Protein AF-A0A7C3GIB0-F1 (afdb_monomer_lite)

Secondary structure (DSSP, 8-state):
-------------------SBSSTTS--BSS---STT--TTTBTTEEEEES-PEEEETTS---GGGTT---SSSSEEEE-----TTTS----EEEE-BSSPPPTT------------TTS---S-------SS---

Structure (mmCIF, N/CA/C/O backbone):
data_AF-A0A7C3GIB0-F1
#
_entry.id   AF-A0A7C3GIB0-F1
#
loop_
_atom_site.group_PDB
_atom_site.id
_atom_site.type_symbol
_atom_site.label_atom_id
_atom_site.label_alt_id
_atom_site.label_comp_id
_atom_site.label_asym_id
_atom_site.label_entity_id
_atom_site.label_seq_id
_atom_site.pdbx_PDB_ins_code
_atom_site.Cartn_x
_atom_site.Cartn_y
_atom_site.Cartn_z
_atom_site.occupancy
_atom_site.B_iso_or_equiv
_atom_site.auth_seq_id
_atom_site.auth_comp_id
_atom_site.auth_asym_id
_atom_site.auth_atom_id
_atom_site.pdbx_PDB_model_num
ATOM 1 N N . MET A 1 1 ? -46.291 -34.340 39.895 1.00 47.31 1 MET A N 1
ATOM 2 C CA . MET A 1 1 ? -45.948 -32.970 39.455 1.00 47.31 1 MET A CA 1
ATOM 3 C C . MET A 1 1 ? -44.992 -33.098 38.279 1.00 47.31 1 MET A C 1
ATOM 5 O O . MET A 1 1 ? -43.971 -33.751 38.436 1.00 47.31 1 MET A O 1
ATOM 9 N N . LYS A 1 2 ? -45.375 -32.635 37.082 1.00 43.91 2 LYS A N 1
ATOM 10 C CA . LYS A 1 2 ? -44.545 -32.741 35.868 1.00 43.91 2 LYS A CA 1
ATOM 11 C C . LYS A 1 2 ? -43.479 -31.643 35.906 1.00 43.91 2 LYS A C 1
ATOM 13 O O . LYS A 1 2 ? -43.832 -30.470 35.881 1.00 43.91 2 LYS A O 1
ATOM 18 N N . ASN A 1 3 ? -42.209 -32.029 35.976 1.00 51.25 3 ASN A N 1
ATOM 19 C CA . ASN A 1 3 ? -41.084 -31.100 35.903 1.00 51.25 3 ASN A CA 1
ATOM 20 C C . ASN A 1 3 ? -40.766 -30.853 34.424 1.00 51.25 3 ASN A C 1
ATOM 22 O O . ASN A 1 3 ? -40.345 -31.773 33.726 1.00 51.25 3 ASN A O 1
ATOM 26 N N . TYR A 1 4 ? -40.995 -29.636 33.937 1.00 66.19 4 TYR A N 1
ATOM 27 C CA . TYR A 1 4 ? -40.558 -29.228 32.604 1.00 66.19 4 TYR A CA 1
ATOM 28 C C . TYR A 1 4 ? -39.115 -28.727 32.705 1.00 66.19 4 TYR A C 1
ATOM 30 O O . TYR A 1 4 ? -38.847 -27.743 33.389 1.00 66.19 4 TYR A O 1
ATOM 38 N N . ILE A 1 5 ? -38.179 -29.424 32.059 1.00 69.88 5 ILE A N 1
ATOM 39 C CA . ILE A 1 5 ? -36.784 -28.987 31.940 1.00 69.88 5 ILE A CA 1
ATOM 40 C C . ILE A 1 5 ? -36.714 -28.040 30.737 1.00 69.88 5 ILE A C 1
ATOM 42 O O . ILE A 1 5 ? -36.939 -28.464 29.605 1.00 69.88 5 ILE A O 1
ATOM 46 N N . ALA A 1 6 ? -36.440 -26.757 30.977 1.00 71.00 6 ALA A N 1
ATOM 47 C CA . ALA A 1 6 ? -36.199 -25.780 29.919 1.00 71.00 6 ALA A CA 1
ATOM 48 C C . ALA A 1 6 ? -34.739 -25.885 29.449 1.00 71.00 6 ALA A C 1
ATOM 50 O O . ALA A 1 6 ? -33.814 -25.666 30.230 1.00 71.00 6 ALA A O 1
ATOM 51 N N . PHE A 1 7 ? -34.531 -26.235 28.180 1.00 67.50 7 PHE A N 1
ATOM 52 C CA . PHE A 1 7 ? -33.209 -26.304 27.559 1.00 67.50 7 PHE A CA 1
ATOM 53 C C . PHE A 1 7 ? -32.852 -24.925 26.982 1.00 67.50 7 PHE A C 1
ATOM 55 O O . PHE A 1 7 ? -33.436 -24.495 25.989 1.00 67.50 7 PHE A O 1
ATOM 62 N N . PHE A 1 8 ? -31.931 -24.203 27.626 1.00 65.81 8 PHE A N 1
ATOM 63 C CA . PHE A 1 8 ? -31.440 -22.905 27.150 1.00 65.81 8 PHE A CA 1
ATOM 64 C C . PHE A 1 8 ? -30.354 -23.137 26.084 1.00 65.81 8 PHE A C 1
ATOM 66 O O . PHE A 1 8 ? -29.228 -23.514 26.406 1.00 65.81 8 PHE A O 1
ATOM 73 N N . LEU A 1 9 ? -30.694 -22.940 24.807 1.00 66.69 9 LEU A N 1
ATOM 74 C CA . LEU A 1 9 ? -29.728 -22.937 23.704 1.00 66.69 9 LEU A CA 1
ATOM 75 C C . LEU A 1 9 ? -28.901 -21.647 23.767 1.00 66.69 9 LEU A C 1
ATOM 77 O O . LEU A 1 9 ? -29.373 -20.576 23.390 1.00 66.69 9 LEU A O 1
ATOM 81 N N . ILE A 1 10 ? -27.663 -21.746 24.249 1.00 67.56 10 ILE A N 1
ATOM 82 C CA . ILE A 1 10 ? -26.687 -20.657 24.177 1.00 67.56 10 ILE A CA 1
ATOM 83 C C . ILE A 1 10 ? -26.142 -20.647 22.744 1.00 67.56 10 ILE A C 1
ATOM 85 O O . ILE A 1 10 ? -25.298 -21.468 22.392 1.00 67.56 10 ILE A O 1
ATOM 89 N N . PHE A 1 11 ? -26.657 -19.754 21.897 1.00 69.06 11 PHE A N 1
ATOM 90 C CA . PHE A 1 11 ? -26.088 -19.520 20.569 1.00 69.06 11 PHE A CA 1
ATOM 91 C C . PHE A 1 11 ? -24.779 -18.734 20.743 1.00 69.06 11 PHE A C 1
ATOM 93 O O . PHE A 1 11 ? -24.817 -17.642 21.319 1.00 69.06 11 PHE A O 1
ATOM 100 N N . PRO A 1 12 ? -23.618 -19.245 20.297 1.00 65.25 12 PRO A N 1
ATOM 101 C CA . PRO A 1 12 ? -22.394 -18.466 20.350 1.00 65.25 12 PRO A CA 1
ATOM 102 C C . PRO A 1 12 ? -22.561 -17.235 19.454 1.00 65.25 12 PRO A C 1
ATOM 104 O O . PRO A 1 12 ? -22.827 -17.352 18.257 1.00 65.25 12 PRO A O 1
ATOM 107 N N . PHE A 1 13 ? -22.416 -16.044 20.038 1.00 67.44 13 PHE A N 1
ATOM 108 C CA . PHE A 1 13 ? -22.264 -14.818 19.265 1.00 67.44 13 PHE A CA 1
ATOM 109 C C . PHE A 1 13 ? -20.926 -14.900 18.531 1.00 67.44 13 PHE A C 1
ATOM 111 O O . PHE A 1 13 ? -19.863 -14.722 19.123 1.00 67.44 13 PHE A O 1
ATOM 118 N N . VAL A 1 14 ? -20.978 -15.197 17.235 1.00 65.50 14 VAL A N 1
ATOM 119 C CA . VAL A 1 14 ? -19.817 -15.074 16.355 1.00 65.50 14 VAL A CA 1
ATOM 120 C C . VAL A 1 14 ? -19.571 -13.579 16.163 1.00 65.50 14 VAL A C 1
ATOM 122 O O . VAL A 1 14 ? -20.272 -12.911 15.402 1.00 65.50 14 VAL A O 1
ATOM 125 N N . LEU A 1 15 ? -18.613 -13.028 16.910 1.00 60.97 15 LEU A N 1
ATOM 126 C CA . LEU A 1 15 ? -18.144 -11.662 16.703 1.00 60.97 15 LEU A CA 1
ATOM 127 C C . LEU A 1 15 ? -17.348 -11.626 15.396 1.00 60.97 15 LEU A C 1
ATOM 129 O O . LEU A 1 15 ? -16.174 -11.980 15.356 1.00 60.97 15 LEU A O 1
ATOM 133 N N . ASN A 1 16 ? -18.006 -11.215 14.314 1.00 57.78 16 ASN A N 1
ATOM 134 C CA . ASN A 1 16 ? -17.341 -10.925 13.051 1.00 57.78 16 ASN A CA 1
ATOM 135 C C . ASN A 1 16 ? -16.682 -9.546 13.163 1.00 57.78 16 ASN A C 1
ATOM 137 O O . ASN A 1 16 ? -17.324 -8.527 12.913 1.00 57.78 16 ASN A O 1
ATOM 141 N N . ALA A 1 17 ? -15.409 -9.499 13.547 1.00 65.88 17 ALA A N 1
ATOM 142 C CA . ALA A 1 17 ? -14.591 -8.342 13.213 1.00 65.88 17 ALA A CA 1
ATOM 143 C C . ALA A 1 17 ? -14.340 -8.392 11.700 1.00 65.88 17 ALA A C 1
ATOM 145 O O . ALA A 1 17 ? -13.617 -9.263 11.222 1.00 65.88 17 ALA A O 1
ATOM 146 N N . GLN A 1 18 ? -14.988 -7.508 10.940 1.00 79.56 18 GLN A N 1
ATOM 147 C CA . GLN A 1 18 ? -14.716 -7.375 9.511 1.00 79.56 18 GLN A CA 1
ATOM 148 C C . GLN A 1 18 ? -13.621 -6.338 9.301 1.00 79.56 18 GLN A C 1
ATOM 150 O O . GLN A 1 18 ? -13.677 -5.245 9.869 1.00 79.56 18 GLN A O 1
ATOM 155 N N . ASN A 1 19 ? -12.625 -6.696 8.492 1.00 92.06 19 ASN A N 1
ATOM 156 C CA . ASN A 1 19 ? -11.656 -5.728 8.013 1.00 92.06 19 ASN A CA 1
ATOM 157 C C . ASN A 1 19 ? -12.416 -4.660 7.221 1.00 92.06 19 ASN A C 1
ATOM 159 O O . ASN A 1 19 ? -13.166 -4.984 6.303 1.00 92.06 19 ASN A O 1
ATOM 163 N N . LEU A 1 20 ? -12.265 -3.399 7.620 1.00 95.12 20 LEU A N 1
ATOM 164 C CA . LEU A 1 20 ? -12.956 -2.304 6.952 1.00 95.12 20 LEU A CA 1
ATOM 165 C C . LEU A 1 20 ? -12.283 -1.911 5.635 1.00 95.12 20 LEU A C 1
ATOM 167 O O . LEU A 1 20 ? -12.901 -1.221 4.835 1.00 95.12 20 LEU A O 1
ATOM 171 N N . VAL A 1 21 ? -11.047 -2.347 5.397 1.00 95.25 21 VAL A N 1
ATOM 172 C CA . VAL A 1 21 ? -10.328 -2.134 4.140 1.00 95.25 21 VAL A CA 1
ATOM 173 C C . VAL A 1 21 ? -10.855 -3.120 3.092 1.00 95.25 21 VAL A C 1
ATOM 175 O O . VAL A 1 21 ? -10.838 -4.327 3.322 1.00 95.25 21 VAL A O 1
ATOM 178 N N . LYS A 1 22 ? -11.319 -2.612 1.941 1.00 93.94 22 LYS A N 1
ATOM 179 C CA . LYS A 1 22 ? -11.977 -3.401 0.876 1.00 93.94 22 LYS A CA 1
ATOM 180 C C . LYS A 1 22 ? -11.070 -4.464 0.230 1.00 93.94 22 LYS A C 1
ATOM 182 O O . LYS A 1 22 ? -11.549 -5.539 -0.110 1.00 93.94 22 LYS A O 1
ATOM 187 N N . ASN A 1 23 ? -9.776 -4.179 0.077 1.00 96.31 23 ASN A N 1
ATOM 188 C CA . ASN A 1 23 ? -8.789 -5.066 -0.553 1.00 96.31 23 ASN A CA 1
ATOM 189 C C . ASN A 1 23 ? -7.457 -5.018 0.223 1.00 96.31 23 ASN A C 1
ATOM 191 O O . ASN A 1 23 ? -6.489 -4.417 -0.238 1.00 96.31 23 ASN A O 1
ATOM 195 N N . PRO A 1 24 ? -7.398 -5.573 1.446 1.00 95.19 24 PRO A N 1
ATOM 196 C CA . PRO A 1 24 ? -6.293 -5.321 2.375 1.00 95.19 24 PRO A CA 1
ATOM 197 C C . PRO A 1 24 ? -4.959 -5.955 1.961 1.00 95.19 24 PRO A C 1
ATOM 199 O O . PRO A 1 24 ? -3.936 -5.630 2.558 1.00 95.19 24 PRO A O 1
ATOM 202 N N . SER A 1 25 ? -4.971 -6.875 0.995 1.00 95.62 25 SER A N 1
ATOM 203 C CA . SER A 1 25 ? -3.797 -7.625 0.543 1.00 95.62 25 SER A CA 1
ATOM 204 C C . SER A 1 25 ? -3.323 -7.256 -0.861 1.00 95.62 25 SER A C 1
ATOM 206 O O . SER A 1 25 ? -2.299 -7.770 -1.274 1.00 95.62 25 SER A O 1
ATOM 208 N N . PHE A 1 26 ? -4.046 -6.393 -1.587 1.00 97.44 26 PHE A N 1
ATOM 209 C CA . PHE A 1 26 ? -3.770 -6.054 -2.995 1.00 97.44 26 PHE A CA 1
ATOM 210 C C . PHE A 1 26 ? -3.888 -7.233 -3.982 1.00 97.44 26 PHE A C 1
ATOM 212 O O . PHE A 1 26 ? -3.411 -7.150 -5.113 1.00 97.44 26 PHE A O 1
ATOM 219 N N . GLU A 1 27 ? -4.555 -8.316 -3.577 1.00 97.75 27 GLU A N 1
ATOM 220 C CA . GLU A 1 27 ? -4.727 -9.527 -4.398 1.00 97.75 27 GLU A CA 1
ATOM 221 C C . GLU A 1 27 ? -5.978 -9.478 -5.272 1.00 97.75 27 GLU A C 1
ATOM 223 O O . GLU A 1 27 ? -6.092 -10.224 -6.238 1.00 97.75 27 GLU A O 1
ATOM 228 N N . ASN A 1 28 ? -6.944 -8.617 -4.941 1.00 97.25 28 ASN A N 1
ATOM 229 C CA . ASN A 1 28 ? -8.071 -8.395 -5.832 1.00 97.25 28 ASN A 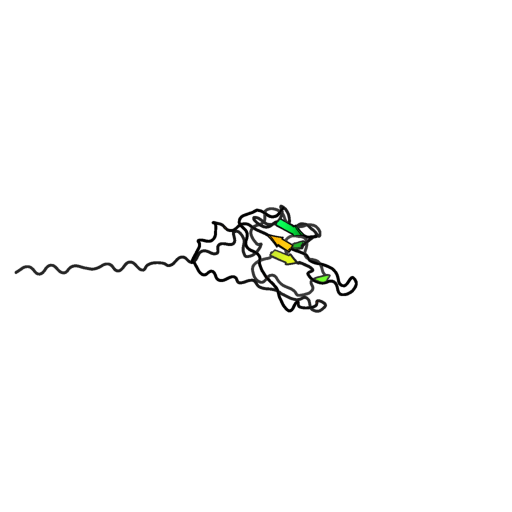CA 1
ATOM 230 C C . ASN A 1 28 ? -7.662 -7.381 -6.910 1.00 97.25 28 ASN A C 1
ATOM 232 O O . ASN A 1 28 ? -7.547 -6.184 -6.634 1.00 97.25 28 ASN A O 1
ATOM 236 N N . HIS A 1 29 ? -7.396 -7.881 -8.112 1.00 96.38 29 HIS A N 1
ATOM 237 C CA . HIS A 1 29 ? -6.996 -7.104 -9.278 1.00 96.38 29 HIS A CA 1
ATOM 238 C C . HIS A 1 29 ? -7.635 -7.701 -10.539 1.00 96.38 29 HIS A C 1
ATOM 240 O O . HIS A 1 29 ? -7.914 -8.900 -10.605 1.00 96.38 29 HIS A O 1
ATOM 246 N N . SER A 1 30 ? -7.869 -6.870 -11.554 1.00 90.81 30 SER A N 1
ATOM 247 C CA . SER A 1 30 ? -8.447 -7.312 -12.836 1.00 90.81 30 SER A CA 1
ATOM 248 C C . SER A 1 30 ? -7.429 -7.348 -13.978 1.00 90.81 30 SER A C 1
ATOM 250 O O . SER A 1 30 ? -7.641 -8.039 -14.975 1.00 90.81 30 SER A O 1
ATOM 252 N N . ILE A 1 31 ? -6.312 -6.631 -13.829 1.00 95.25 31 ILE A N 1
ATOM 253 C CA . ILE A 1 31 ? -5.264 -6.480 -14.841 1.00 95.25 31 ILE A CA 1
ATOM 254 C C . ILE A 1 31 ? -3.906 -6.680 -14.159 1.00 95.25 31 ILE A C 1
ATOM 256 O O . ILE A 1 31 ? -3.694 -6.212 -13.042 1.00 95.25 31 ILE A O 1
ATOM 260 N N . CYS A 1 32 ? -2.993 -7.402 -14.809 1.00 97.44 32 CYS A N 1
ATOM 261 C CA . CYS A 1 32 ? -1.605 -7.502 -14.360 1.00 97.44 32 CYS A CA 1
ATOM 262 C C . CYS A 1 32 ? -0.847 -6.228 -14.749 1.00 97.44 32 CYS A C 1
ATOM 264 O O . CYS A 1 32 ? -0.950 -5.820 -15.911 1.00 97.44 32 CYS A O 1
ATOM 266 N N . PRO A 1 33 ? -0.080 -5.611 -13.833 1.00 97.81 33 PRO A N 1
ATOM 267 C CA . PRO A 1 33 ? 0.747 -4.470 -14.188 1.00 97.81 33 PRO A CA 1
ATOM 268 C C . PRO A 1 33 ? 1.787 -4.912 -15.224 1.00 97.81 33 PRO A C 1
ATOM 270 O O . PRO A 1 33 ? 2.291 -6.032 -15.182 1.00 97.81 33 PRO A O 1
ATOM 273 N N . THR A 1 34 ? 2.085 -4.052 -16.184 1.00 97.88 34 THR A N 1
ATOM 274 C CA . THR A 1 34 ? 3.094 -4.248 -17.230 1.00 97.88 34 THR A CA 1
ATOM 275 C C . THR A 1 34 ? 4.286 -3.308 -17.071 1.00 97.88 34 THR A C 1
ATOM 277 O O . THR A 1 34 ? 5.319 -3.553 -17.688 1.00 97.88 34 THR A O 1
ATOM 280 N N . ASP A 1 35 ? 4.135 -2.237 -16.289 1.00 96.88 35 ASP A N 1
ATOM 281 C CA . ASP A 1 35 ? 5.156 -1.217 -16.039 1.00 96.88 35 ASP A CA 1
ATOM 282 C C . ASP A 1 35 ? 4.933 -0.531 -14.673 1.00 96.88 35 ASP A C 1
ATOM 284 O O . ASP A 1 35 ? 3.971 -0.841 -13.965 1.00 96.88 35 ASP A O 1
ATOM 288 N N . SER A 1 36 ? 5.807 0.409 -14.308 1.00 95.94 36 SER A N 1
ATOM 289 C CA . SER A 1 36 ? 5.628 1.288 -13.145 1.00 95.94 36 SER A CA 1
ATOM 290 C C . SER A 1 36 ? 4.410 2.214 -13.276 1.00 95.94 36 SER A C 1
ATOM 292 O O . SER A 1 36 ? 3.851 2.414 -14.352 1.00 95.94 36 SER A O 1
ATOM 294 N N . GLU A 1 37 ? 4.029 2.824 -12.158 1.00 95.12 37 GLU A N 1
ATOM 295 C CA . GLU A 1 37 ? 2.977 3.827 -11.969 1.00 95.12 37 GLU A CA 1
ATOM 296 C C . GLU A 1 37 ? 1.556 3.303 -12.240 1.00 95.12 37 GLU A C 1
ATOM 298 O O . GLU A 1 37 ? 0.600 4.060 -12.411 1.00 95.12 37 GLU A O 1
ATOM 303 N N . GLN A 1 38 ? 1.394 1.979 -12.244 1.00 96.12 38 GLN A N 1
ATOM 304 C CA . GLN A 1 38 ? 0.150 1.285 -12.569 1.00 96.12 38 GLN A CA 1
ATOM 305 C C . GLN A 1 38 ? -0.620 0.833 -11.323 1.00 96.12 38 GLN A C 1
ATOM 307 O O . GLN A 1 38 ? -1.031 -0.315 -11.224 1.00 96.12 38 GLN A O 1
ATOM 312 N N . LEU A 1 39 ? -0.828 1.730 -10.354 1.00 96.25 39 LEU A N 1
ATOM 313 C CA . LEU A 1 39 ? -1.740 1.470 -9.232 1.00 96.25 39 LEU A CA 1
ATOM 314 C C . LEU A 1 39 ? -3.207 1.715 -9.631 1.00 96.25 39 LEU A C 1
ATOM 316 O O . LEU A 1 39 ? -4.062 0.839 -9.476 1.00 96.25 39 LEU A O 1
ATOM 320 N N . ASN A 1 40 ? -3.486 2.905 -10.173 1.00 95.25 40 ASN A N 1
ATOM 321 C CA . ASN A 1 40 ? -4.834 3.364 -10.516 1.00 95.25 40 ASN A CA 1
ATOM 322 C C . ASN A 1 40 ? -5.495 2.456 -11.556 1.00 95.25 40 ASN A C 1
ATOM 324 O O . ASN A 1 40 ? -5.026 2.347 -12.688 1.00 95.25 40 ASN A O 1
ATOM 328 N N . GLY A 1 41 ? -6.616 1.840 -11.179 1.00 94.25 41 GLY A N 1
ATOM 329 C CA . GLY A 1 41 ? -7.383 0.950 -12.054 1.00 94.25 41 GLY A CA 1
ATOM 330 C C . GLY A 1 41 ? -6.802 -0.458 -12.223 1.00 94.25 41 GLY A C 1
ATOM 331 O O . GLY A 1 41 ? -7.420 -1.267 -12.909 1.00 94.25 41 GLY A O 1
ATOM 332 N N . TYR A 1 42 ? -5.663 -0.770 -11.595 1.00 97.19 42 TYR A N 1
ATOM 333 C CA . TYR A 1 42 ? -5.098 -2.125 -11.583 1.00 97.19 42 TYR A CA 1
ATOM 334 C C . TYR A 1 42 ? -5.490 -2.880 -10.318 1.00 97.19 42 TYR A C 1
ATOM 336 O O . TYR A 1 42 ? -5.803 -4.064 -10.396 1.00 97.19 42 TYR A O 1
ATOM 344 N N . VAL A 1 43 ? -5.520 -2.196 -9.171 1.00 96.75 43 VAL A N 1
ATOM 345 C CA . VAL A 1 43 ? -5.855 -2.800 -7.879 1.00 96.75 43 VAL A CA 1
ATOM 346 C C . VAL A 1 43 ? -7.213 -2.315 -7.405 1.00 96.75 43 VAL A C 1
ATOM 348 O O . VAL A 1 43 ? -7.430 -1.119 -7.207 1.00 96.75 43 VAL A O 1
ATOM 351 N N . ASP A 1 44 ? -8.132 -3.245 -7.164 1.00 96.44 44 ASP A N 1
ATOM 352 C CA . ASP A 1 44 ? -9.489 -2.889 -6.773 1.00 96.44 44 ASP A CA 1
ATOM 353 C C . ASP A 1 44 ? -9.493 -2.159 -5.423 1.00 96.44 44 ASP A C 1
ATOM 355 O O . ASP A 1 44 ? -8.959 -2.654 -4.426 1.00 96.44 44 ASP A O 1
ATOM 359 N N . GLY A 1 45 ? -10.142 -0.994 -5.381 1.00 94.25 45 GLY A N 1
ATOM 360 C CA . GLY A 1 45 ? -10.344 -0.217 -4.155 1.00 94.25 45 GLY A CA 1
ATOM 361 C C . GLY A 1 45 ? -9.142 0.604 -3.682 1.00 94.25 45 GLY A C 1
ATOM 362 O O . GLY A 1 45 ? -9.233 1.181 -2.599 1.00 94.25 45 GLY A O 1
ATOM 363 N N . TRP A 1 46 ? -8.064 0.682 -4.467 1.00 95.94 46 TRP A N 1
ATOM 364 C CA . TRP A 1 46 ? -6.890 1.504 -4.176 1.00 95.94 46 TRP A CA 1
ATOM 365 C C . TRP A 1 46 ? -6.592 2.471 -5.315 1.00 95.94 46 TRP A C 1
ATOM 367 O O . TRP A 1 46 ? -6.647 2.098 -6.484 1.00 95.94 46 TRP A O 1
ATOM 377 N N . ASN A 1 47 ? -6.239 3.702 -4.958 1.00 94.94 47 ASN A N 1
ATOM 378 C CA . ASN A 1 47 ? -5.833 4.738 -5.896 1.00 94.94 47 ASN A CA 1
ATOM 379 C C . ASN A 1 47 ? -4.633 5.524 -5.360 1.00 94.94 47 ASN A C 1
ATOM 381 O O . ASN A 1 47 ? -4.336 5.539 -4.162 1.00 94.94 47 ASN A O 1
ATOM 385 N N . THR A 1 48 ? -3.946 6.197 -6.270 1.00 94.75 48 THR A N 1
ATOM 386 C CA . THR A 1 48 ? -2.875 7.146 -6.008 1.00 94.75 48 THR A CA 1
ATOM 387 C C . THR A 1 48 ? -3.460 8.459 -5.511 1.00 94.75 48 THR A C 1
ATOM 389 O O . THR A 1 48 ? -4.214 9.104 -6.228 1.00 94.75 48 THR A O 1
ATOM 392 N N . TYR A 1 49 ? -3.035 8.883 -4.322 1.00 92.88 49 TYR A N 1
ATOM 393 C CA . TYR A 1 49 ? -3.308 10.221 -3.799 1.00 92.88 49 TYR A CA 1
ATOM 394 C C . TYR A 1 49 ? -2.198 11.213 -4.175 1.00 92.88 49 TYR A C 1
ATOM 396 O O . TYR A 1 49 ? -2.452 12.372 -4.484 1.00 92.88 49 TYR A O 1
ATOM 404 N N . PHE A 1 50 ? -0.932 10.786 -4.125 1.00 93.06 50 PHE A N 1
ATOM 405 C CA . PHE A 1 50 ? 0.191 11.685 -4.383 1.00 93.06 50 PHE A CA 1
ATOM 406 C C . PHE A 1 50 ? 1.385 10.959 -5.008 1.00 93.06 50 PHE A C 1
ATOM 408 O O . PHE A 1 50 ? 1.772 9.883 -4.546 1.00 93.06 50 PHE A O 1
ATOM 415 N N . SER A 1 51 ? 1.992 11.603 -6.012 1.00 94.31 51 SER A N 1
ATOM 416 C CA . SER A 1 51 ? 3.073 11.075 -6.855 1.00 94.31 51 SER A CA 1
ATOM 417 C C . SER A 1 51 ? 2.669 9.786 -7.580 1.00 94.31 51 SER A C 1
ATOM 419 O O . SER A 1 51 ? 1.664 9.796 -8.281 1.00 94.31 51 SER A O 1
ATOM 421 N N . THR A 1 52 ? 3.457 8.717 -7.483 1.00 95.50 52 THR A N 1
ATOM 422 C CA . THR A 1 52 ? 3.429 7.585 -8.420 1.00 95.50 52 THR A CA 1
ATOM 423 C C . THR A 1 52 ? 3.757 6.264 -7.709 1.00 95.50 52 THR A C 1
ATOM 425 O O . THR A 1 52 ? 4.753 5.632 -8.043 1.00 95.50 52 THR A O 1
ATOM 428 N N . PRO A 1 53 ? 2.980 5.848 -6.689 1.00 96.25 53 PRO A N 1
ATOM 429 C CA . PRO A 1 53 ? 3.147 4.521 -6.106 1.00 96.25 53 PRO A CA 1
ATOM 430 C C . PRO A 1 53 ? 2.928 3.431 -7.169 1.00 96.25 53 PRO A C 1
ATOM 432 O O . PRO A 1 53 ? 2.054 3.550 -8.033 1.00 96.25 53 PRO A O 1
ATOM 435 N N . ASP A 1 54 ? 3.692 2.348 -7.066 1.00 96.25 54 ASP A N 1
ATOM 436 C CA . ASP A 1 54 ? 3.692 1.251 -8.033 1.00 96.25 54 ASP A CA 1
ATOM 437 C C . ASP A 1 54 ? 2.929 0.046 -7.491 1.00 96.25 54 ASP A C 1
ATOM 439 O O . ASP A 1 54 ? 3.242 -0.454 -6.409 1.00 96.25 54 ASP A O 1
ATOM 443 N N . TYR A 1 55 ? 1.986 -0.493 -8.263 1.00 97.62 55 TYR A N 1
ATOM 444 C CA . TYR A 1 55 ? 1.509 -1.850 -8.015 1.00 97.62 55 TYR A CA 1
ATOM 445 C C . TYR A 1 55 ? 2.468 -2.856 -8.645 1.00 97.62 55 TYR A C 1
ATOM 447 O O . TYR A 1 55 ? 2.695 -2.846 -9.854 1.00 97.62 55 TYR A O 1
ATOM 455 N N . LEU A 1 56 ? 3.014 -3.738 -7.817 1.00 97.69 56 LEU A N 1
ATOM 456 C CA . LEU A 1 56 ? 3.865 -4.837 -8.239 1.00 97.69 56 LEU A CA 1
ATOM 457 C C . LEU A 1 56 ? 3.092 -6.139 -8.064 1.00 97.69 56 LEU A C 1
ATOM 459 O O . LEU A 1 56 ? 2.511 -6.383 -7.005 1.00 97.69 56 LEU A O 1
ATOM 463 N N . ASN A 1 57 ? 3.109 -6.991 -9.082 1.00 97.44 57 ASN A N 1
ATOM 464 C CA . ASN A 1 57 ? 2.472 -8.301 -9.010 1.00 97.44 57 ASN A CA 1
ATOM 465 C C . ASN A 1 57 ? 3.264 -9.324 -9.828 1.00 97.44 57 ASN A C 1
ATOM 467 O O . ASN A 1 57 ? 3.722 -9.032 -10.935 1.00 97.44 57 ASN A O 1
ATOM 471 N N . GLN A 1 58 ? 3.409 -10.535 -9.290 1.00 96.19 58 GLN A N 1
ATOM 472 C CA . GLN A 1 58 ? 4.142 -11.628 -9.935 1.00 96.19 58 GLN A CA 1
ATOM 473 C C . GLN A 1 58 ? 3.576 -12.032 -11.306 1.00 96.19 58 GLN A C 1
ATOM 475 O O . GLN A 1 58 ? 4.301 -12.600 -12.121 1.00 96.19 58 GLN A O 1
ATOM 480 N N . CYS A 1 59 ? 2.308 -11.729 -11.600 1.00 96.56 59 CYS A N 1
ATOM 481 C CA . CYS A 1 59 ? 1.701 -12.019 -12.897 1.00 96.56 59 CYS A CA 1
ATOM 482 C C . CYS A 1 59 ? 2.158 -11.083 -14.033 1.00 96.56 59 CYS A C 1
ATOM 484 O O . CYS A 1 59 ? 1.813 -11.324 -15.192 1.00 96.56 59 CYS A O 1
ATOM 486 N N . GLY A 1 60 ? 2.932 -10.033 -13.734 1.00 96.94 60 GLY A N 1
ATOM 487 C CA . GLY A 1 60 ? 3.441 -9.095 -14.732 1.00 96.94 60 GLY A CA 1
ATOM 488 C C . GLY A 1 60 ? 4.661 -8.313 -14.244 1.00 96.94 60 GLY A C 1
ATOM 489 O O . GLY A 1 60 ? 5.781 -8.820 -14.265 1.00 96.94 60 GLY A O 1
ATOM 490 N N . TYR A 1 61 ? 4.461 -7.058 -13.854 1.00 96.75 61 TYR A N 1
ATOM 491 C CA . TYR A 1 61 ? 5.524 -6.150 -13.442 1.00 96.75 61 TYR A CA 1
ATOM 492 C C . TYR A 1 61 ? 5.996 -6.459 -12.017 1.00 96.75 61 TYR A C 1
ATOM 494 O O . TYR A 1 61 ? 5.352 -6.107 -11.026 1.00 96.75 61 TYR A O 1
ATOM 502 N N . TYR A 1 62 ? 7.157 -7.109 -11.934 1.00 95.81 62 TYR A N 1
ATOM 503 C CA . TYR A 1 62 ? 7.897 -7.331 -10.694 1.00 95.81 62 TYR A CA 1
ATOM 504 C C . TYR A 1 62 ? 9.392 -7.055 -10.929 1.00 95.81 62 TYR A C 1
ATOM 506 O O . TYR A 1 62 ? 10.129 -7.929 -11.397 1.00 95.81 62 TYR A O 1
ATOM 514 N N . PRO A 1 63 ? 9.856 -5.815 -10.708 1.00 94.69 63 PRO A N 1
ATOM 515 C CA . PRO A 1 63 ? 11.187 -5.401 -11.138 1.00 94.69 63 PRO A CA 1
ATOM 516 C C . PRO A 1 63 ? 12.329 -6.084 -10.393 1.00 94.69 63 PRO A C 1
ATOM 518 O O . PRO A 1 63 ? 12.280 -6.282 -9.183 1.00 94.69 63 PRO A O 1
ATOM 521 N N . TRP A 1 64 ? 13.434 -6.325 -11.100 1.00 92.56 64 TRP A N 1
ATOM 522 C CA . TRP A 1 64 ? 14.638 -6.949 -10.537 1.00 92.56 64 TRP A CA 1
ATOM 523 C C . TRP A 1 64 ? 15.240 -6.181 -9.348 1.00 92.56 64 TRP A C 1
ATOM 525 O O . TRP A 1 64 ? 15.883 -6.782 -8.490 1.00 92.56 64 TRP A O 1
ATOM 535 N N . TRP A 1 65 ? 15.044 -4.859 -9.279 1.00 91.75 65 TRP A N 1
ATOM 536 C CA . TRP A 1 65 ? 15.568 -4.023 -8.195 1.00 91.75 65 TRP A CA 1
ATOM 537 C C . TRP A 1 65 ? 14.819 -4.217 -6.873 1.00 91.75 65 TRP A C 1
ATOM 539 O O . TRP A 1 65 ? 15.354 -3.869 -5.825 1.00 91.75 65 TRP A O 1
ATOM 549 N N . VAL A 1 66 ? 13.626 -4.817 -6.889 1.00 90.81 66 VAL A N 1
ATOM 550 C CA . VAL A 1 66 ? 12.887 -5.209 -5.677 1.00 90.81 66 VAL A CA 1
ATOM 551 C C . VAL A 1 66 ? 13.629 -6.329 -4.929 1.00 90.81 66 VAL A C 1
ATOM 553 O O . VAL A 1 66 ? 13.493 -6.473 -3.713 1.00 90.81 66 VAL A O 1
ATOM 556 N N . GLY A 1 67 ? 14.492 -7.071 -5.635 1.00 86.88 67 GLY A N 1
ATOM 557 C CA . GLY A 1 67 ? 15.300 -8.148 -5.076 1.00 86.88 67 GLY A CA 1
ATOM 558 C C . GLY A 1 67 ? 14.430 -9.278 -4.532 1.00 86.88 67 GLY A C 1
ATOM 559 O O . GLY A 1 67 ? 13.485 -9.706 -5.186 1.00 86.88 67 GLY A O 1
ATOM 560 N N . ASP A 1 68 ? 14.745 -9.732 -3.319 1.00 83.94 68 ASP A N 1
ATOM 561 C CA . ASP A 1 68 ? 14.052 -10.840 -2.650 1.00 83.94 68 ASP A CA 1
ATOM 562 C C . ASP A 1 68 ? 12.848 -10.383 -1.808 1.00 83.94 68 ASP A C 1
ATOM 564 O O . ASP A 1 68 ? 12.334 -11.153 -0.987 1.00 83.94 68 ASP A O 1
ATOM 568 N N . ALA A 1 69 ? 12.410 -9.122 -1.939 1.00 85.50 69 ALA A N 1
ATOM 569 C CA . ALA A 1 69 ? 11.172 -8.711 -1.293 1.00 85.50 69 ALA A CA 1
ATOM 570 C C . ALA A 1 69 ? 10.042 -9.563 -1.872 1.00 85.50 69 ALA A C 1
ATOM 572 O O . ALA A 1 69 ? 9.884 -9.658 -3.084 1.00 85.50 69 ALA A O 1
ATOM 573 N N . THR A 1 70 ? 9.292 -10.221 -0.997 1.00 88.25 70 THR A N 1
ATOM 574 C CA . THR A 1 70 ? 8.169 -11.072 -1.383 1.00 88.25 70 THR A CA 1
ATOM 575 C C . THR A 1 70 ? 6.886 -10.487 -0.809 1.00 88.25 70 THR A C 1
ATOM 577 O O . THR A 1 70 ? 6.909 -9.941 0.303 1.00 88.25 70 THR A O 1
ATOM 580 N N . PRO A 1 71 ? 5.762 -10.567 -1.544 1.00 93.69 71 PRO A N 1
ATOM 581 C CA . PRO A 1 71 ? 4.463 -10.216 -0.996 1.00 93.69 71 PRO A CA 1
ATOM 582 C C . PRO A 1 71 ? 4.214 -10.996 0.294 1.00 93.69 71 PRO A C 1
ATOM 584 O O . PRO A 1 71 ? 4.507 -12.187 0.398 1.00 93.69 71 PRO A O 1
ATOM 587 N N . ARG A 1 72 ? 3.670 -10.321 1.308 1.00 94.81 72 ARG A N 1
ATOM 588 C CA . ARG A 1 72 ? 3.342 -10.980 2.581 1.00 94.81 72 ARG A CA 1
ATOM 589 C C . ARG A 1 72 ? 2.274 -12.063 2.399 1.00 94.81 72 ARG A C 1
ATOM 591 O O . ARG A 1 72 ? 2.251 -13.055 3.126 1.00 94.81 72 ARG A O 1
ATOM 598 N N . THR A 1 73 ? 1.361 -11.821 1.475 1.00 95.50 73 THR A N 1
ATOM 599 C CA . THR A 1 73 ? 0.279 -12.708 1.061 1.00 95.50 73 THR A CA 1
ATOM 600 C C . THR A 1 73 ? 0.244 -12.700 -0.454 1.00 95.50 73 THR A C 1
ATOM 602 O O . THR A 1 73 ? 0.562 -11.661 -1.014 1.00 95.50 73 THR A O 1
ATOM 605 N N . GLY A 1 74 ? -0.171 -13.809 -1.071 1.00 96.06 74 GLY A N 1
ATOM 606 C CA . GLY A 1 74 ? -0.391 -13.881 -2.516 1.00 96.06 74 GLY A CA 1
ATOM 607 C C . GLY A 1 74 ? 0.783 -13.356 -3.343 1.00 96.06 74 GLY A C 1
ATOM 608 O O . GLY A 1 74 ? 1.938 -13.680 -3.053 1.00 96.06 74 GLY A O 1
ATOM 609 N N . ASP A 1 75 ? 0.458 -12.554 -4.352 1.00 96.50 75 ASP A N 1
ATOM 610 C CA . ASP A 1 75 ? 1.369 -12.134 -5.411 1.00 96.50 75 ASP A CA 1
ATOM 611 C C . ASP A 1 75 ? 1.526 -10.607 -5.512 1.00 96.50 75 ASP A C 1
ATOM 613 O O . ASP A 1 75 ? 2.478 -10.138 -6.144 1.00 96.50 75 ASP A O 1
ATOM 617 N N . GLY A 1 76 ? 0.628 -9.833 -4.896 1.00 96.62 76 GLY A N 1
ATOM 618 C CA . GLY A 1 76 ? 0.515 -8.386 -5.045 1.00 96.62 76 GLY A CA 1
ATOM 619 C C . GLY A 1 76 ? 1.125 -7.577 -3.896 1.00 96.62 76 GLY A C 1
ATOM 620 O O . GLY A 1 76 ? 1.013 -7.905 -2.716 1.00 96.62 76 GLY A O 1
ATOM 621 N N . VAL A 1 77 ? 1.751 -6.449 -4.226 1.00 96.94 77 VAL A N 1
ATOM 622 C CA . VAL A 1 77 ? 2.223 -5.454 -3.252 1.00 96.94 77 VAL A CA 1
ATOM 623 C C . VAL A 1 77 ? 2.202 -4.060 -3.870 1.00 96.94 77 VAL A C 1
ATOM 625 O O . VAL A 1 77 ? 2.364 -3.912 -5.077 1.00 96.94 77 VAL A O 1
ATOM 628 N N . VAL A 1 78 ? 2.030 -3.022 -3.051 1.00 96.50 78 VAL A N 1
ATOM 629 C CA . VAL A 1 78 ? 2.276 -1.643 -3.487 1.00 96.50 78 VAL A CA 1
ATOM 630 C C . VAL A 1 78 ? 3.635 -1.181 -2.980 1.00 96.50 78 VAL A C 1
ATOM 632 O O . VAL A 1 78 ? 3.915 -1.240 -1.782 1.00 96.50 78 VAL A O 1
ATOM 635 N N . PHE A 1 79 ? 4.473 -0.712 -3.895 1.00 95.38 79 PHE A N 1
ATOM 636 C CA . PHE A 1 79 ? 5.707 -0.009 -3.590 1.00 95.38 79 PHE A CA 1
ATOM 637 C C . PHE A 1 79 ? 5.439 1.500 -3.540 1.00 95.38 79 PHE A C 1
ATOM 639 O O . PHE A 1 79 ? 4.741 2.048 -4.390 1.00 95.38 79 PHE A O 1
ATOM 646 N N . ALA A 1 80 ? 5.981 2.167 -2.522 1.00 93.69 80 ALA A N 1
ATOM 647 C CA . ALA A 1 80 ? 5.882 3.612 -2.365 1.00 93.69 80 ALA A CA 1
ATOM 648 C C . ALA A 1 80 ? 7.202 4.184 -1.833 1.00 93.69 80 ALA A C 1
ATOM 650 O O . ALA A 1 80 ? 7.719 3.763 -0.793 1.00 93.69 80 ALA A O 1
ATOM 651 N N . LEU A 1 81 ? 7.735 5.184 -2.527 1.00 92.44 81 LEU A N 1
ATOM 652 C CA . LEU A 1 81 ? 8.917 5.932 -2.140 1.00 92.44 81 LEU A CA 1
ATOM 653 C C . LEU A 1 81 ? 8.522 7.122 -1.259 1.00 92.44 81 LEU A C 1
ATOM 655 O O . LEU A 1 81 ? 8.077 8.172 -1.716 1.00 92.44 81 LEU A O 1
ATOM 659 N N . TRP A 1 82 ? 8.734 6.991 0.046 1.00 90.88 82 TRP A N 1
ATOM 660 C CA . TRP A 1 82 ? 8.410 8.061 0.997 1.00 90.88 82 TRP A CA 1
ATOM 661 C C . TRP A 1 82 ? 9.569 9.005 1.320 1.00 90.88 82 TRP A C 1
ATOM 663 O O . TRP A 1 82 ? 9.366 10.028 1.973 1.00 90.88 82 TRP A O 1
ATOM 673 N N . PHE A 1 83 ? 10.791 8.654 0.921 1.00 89.81 83 PHE A N 1
ATOM 674 C CA . PHE A 1 83 ? 11.955 9.518 1.058 1.00 89.81 83 PHE A CA 1
ATOM 675 C C . PHE A 1 83 ? 13.020 9.132 0.038 1.00 89.81 83 PHE A C 1
ATOM 677 O O . PHE A 1 83 ? 13.437 7.979 -0.034 1.00 89.81 83 PHE A O 1
ATOM 684 N N . ASN A 1 84 ? 13.493 10.113 -0.723 1.00 87.69 84 ASN A N 1
ATOM 685 C CA . ASN A 1 84 ? 14.568 9.927 -1.686 1.00 87.69 84 ASN A CA 1
ATOM 686 C C . ASN A 1 84 ? 15.869 10.506 -1.116 1.00 87.69 84 ASN A C 1
ATOM 688 O O . ASN A 1 84 ? 15.931 11.689 -0.781 1.00 87.69 84 ASN A O 1
ATOM 692 N N . LEU A 1 85 ? 16.909 9.675 -1.008 1.00 85.38 85 LEU A N 1
ATOM 693 C CA . LEU A 1 85 ? 18.194 10.072 -0.423 1.00 85.38 85 LEU A CA 1
ATOM 694 C C . LEU A 1 85 ? 18.961 11.111 -1.250 1.00 85.38 85 LEU A C 1
ATOM 696 O O . LEU A 1 85 ? 19.800 11.808 -0.692 1.00 85.38 85 LEU A O 1
ATOM 700 N N . VAL A 1 86 ? 18.695 11.201 -2.554 1.00 87.44 86 VAL A N 1
ATOM 701 C CA . VAL A 1 86 ? 19.395 12.105 -3.476 1.00 87.44 86 VAL A CA 1
ATOM 702 C C . VAL A 1 86 ? 18.724 13.473 -3.500 1.00 87.44 86 VAL A C 1
ATOM 704 O O . VAL A 1 86 ? 19.384 14.498 -3.358 1.00 87.44 86 VAL A O 1
ATOM 707 N N . THR A 1 87 ? 17.403 13.508 -3.673 1.00 89.50 87 THR A N 1
ATOM 708 C CA . THR A 1 87 ? 16.651 14.772 -3.755 1.00 89.50 87 THR A CA 1
ATOM 709 C C . THR A 1 87 ? 16.256 15.315 -2.381 1.00 89.50 87 THR A C 1
ATOM 711 O O . THR A 1 87 ? 15.820 16.463 -2.281 1.00 89.50 87 THR A O 1
ATOM 714 N N . HIS A 1 88 ? 16.360 14.492 -1.329 1.00 85.0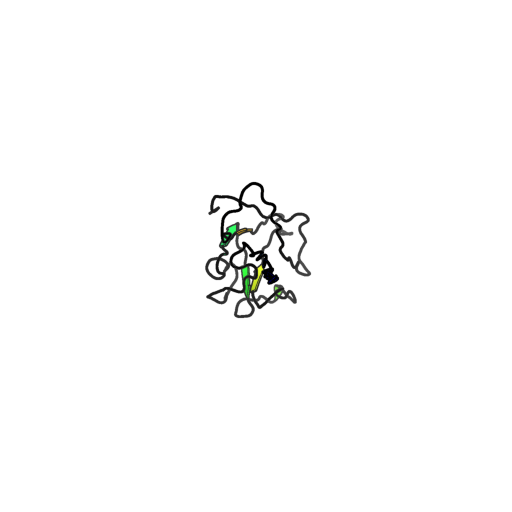6 88 HIS A N 1
ATOM 715 C CA . HIS A 1 88 ? 15.826 14.738 0.017 1.00 85.06 88 HIS A CA 1
ATOM 716 C C . HIS A 1 88 ? 14.330 15.082 0.032 1.00 85.06 88 HIS A C 1
ATOM 718 O O . HIS A 1 88 ? 13.823 15.697 0.974 1.00 85.06 88 HIS A O 1
ATOM 724 N N . LYS A 1 89 ? 13.622 14.719 -1.040 1.00 85.12 89 LYS A N 1
ATOM 725 C CA . LYS A 1 89 ? 12.221 15.047 -1.276 1.00 85.12 89 LYS A CA 1
ATOM 726 C C . LYS A 1 89 ? 11.585 13.923 -2.068 1.00 85.12 89 LYS A C 1
ATOM 728 O O . LYS A 1 89 ? 11.926 13.720 -3.226 1.00 85.12 89 LYS A O 1
ATOM 733 N N . GLN A 1 90 ? 10.665 13.220 -1.436 1.00 88.25 90 GLN A N 1
ATOM 734 C CA . GLN A 1 90 ? 9.633 12.442 -2.106 1.00 88.25 90 GLN A CA 1
ATOM 735 C C . GLN A 1 90 ? 8.562 12.139 -1.069 1.00 88.25 90 GLN A C 1
ATOM 737 O O . GLN A 1 90 ? 8.879 12.073 0.118 1.00 88.25 90 GLN A O 1
ATOM 742 N N . ARG A 1 91 ? 7.316 11.977 -1.502 1.00 91.12 91 ARG A N 1
ATOM 743 C CA . ARG A 1 91 ? 6.308 11.192 -0.792 1.00 91.12 91 ARG A CA 1
ATOM 744 C C . ARG A 1 91 ? 5.448 10.519 -1.846 1.00 91.12 91 ARG A C 1
ATOM 746 O O . ARG A 1 91 ? 5.081 11.172 -2.812 1.00 91.12 91 ARG A O 1
ATOM 753 N N . GLU A 1 92 ? 5.114 9.261 -1.632 1.00 94.06 92 GLU A N 1
ATOM 754 C CA . GLU A 1 92 ? 4.114 8.550 -2.418 1.00 94.06 92 GLU A CA 1
ATOM 755 C C . GLU A 1 92 ? 3.012 8.091 -1.483 1.00 94.06 92 GLU A C 1
ATOM 757 O O . GLU A 1 92 ? 3.267 7.479 -0.443 1.00 94.06 92 GLU A O 1
ATOM 762 N N . CYS A 1 93 ? 1.784 8.452 -1.823 1.00 93.44 93 CYS A N 1
ATOM 763 C CA . CYS A 1 93 ? 0.628 8.159 -1.000 1.00 93.44 93 CYS A CA 1
ATOM 764 C C . CYS A 1 93 ? -0.422 7.470 -1.855 1.00 93.44 93 CYS A C 1
ATOM 766 O O . CYS A 1 93 ? -0.761 7.942 -2.939 1.00 93.44 93 CYS A O 1
ATOM 768 N N . LEU A 1 94 ? -0.961 6.388 -1.315 1.00 94.50 94 LEU A N 1
ATOM 769 C CA . LEU A 1 94 ? -2.145 5.712 -1.811 1.00 94.50 94 LEU A CA 1
ATOM 770 C C . LEU A 1 94 ? -3.292 5.905 -0.820 1.00 94.50 94 LEU A C 1
ATOM 772 O O . LEU A 1 94 ? -3.066 6.099 0.378 1.00 94.50 94 LEU A O 1
ATOM 776 N N . HIS A 1 95 ? -4.514 5.821 -1.319 1.00 94.75 95 HIS A N 1
ATOM 777 C CA . HIS A 1 95 ? -5.727 5.842 -0.519 1.00 94.75 95 HIS A CA 1
ATOM 778 C C . HIS A 1 95 ? -6.717 4.799 -1.034 1.00 94.75 95 HIS A C 1
ATOM 780 O O . HIS A 1 95 ? -6.604 4.292 -2.150 1.00 94.75 95 HIS A O 1
ATOM 786 N N . GLY A 1 96 ? -7.684 4.470 -0.191 1.00 94.06 96 GLY A N 1
ATOM 787 C CA . GLY A 1 96 ? -8.764 3.561 -0.518 1.00 94.06 96 GLY A CA 1
ATOM 788 C C . GLY A 1 96 ? -9.933 3.794 0.421 1.00 94.06 96 GLY A C 1
ATOM 789 O O . GLY A 1 96 ? -9.771 4.294 1.537 1.00 94.06 96 GLY A O 1
ATOM 790 N N . ASP A 1 97 ? -11.117 3.420 -0.037 1.00 93.25 97 ASP A N 1
ATOM 791 C CA . ASP A 1 97 ? -12.327 3.568 0.756 1.00 93.25 97 ASP A CA 1
ATOM 792 C C . ASP A 1 97 ? -12.473 2.433 1.763 1.00 93.25 97 ASP A C 1
ATOM 794 O O 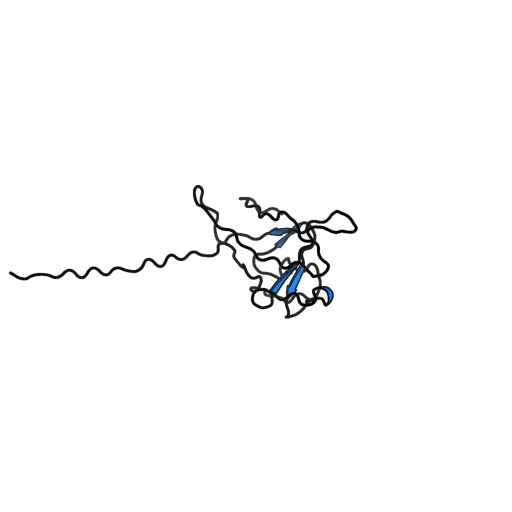. ASP A 1 97 ? -12.248 1.254 1.463 1.00 93.25 97 ASP A O 1
ATOM 798 N N . LEU A 1 98 ? -13.008 2.774 2.931 1.00 94.56 98 LEU A N 1
ATOM 799 C CA . LEU A 1 98 ? -13.535 1.770 3.840 1.00 94.56 98 LEU A CA 1
ATOM 800 C C . LEU A 1 98 ? -14.863 1.208 3.309 1.00 94.56 98 LEU A C 1
ATOM 802 O O . LEU A 1 98 ? -15.628 1.888 2.624 1.00 94.56 98 LEU A O 1
ATOM 806 N N . VAL A 1 99 ? -15.171 -0.044 3.650 1.00 94.12 99 VAL A N 1
ATOM 807 C CA . VAL A 1 99 ? -16.4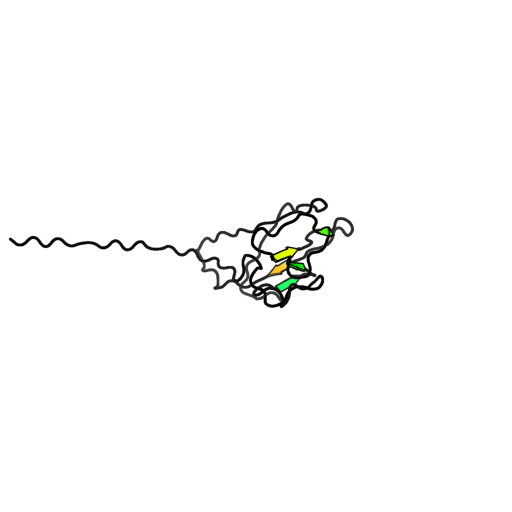61 -0.691 3.331 1.00 94.12 99 VAL A CA 1
ATOM 808 C C . VAL A 1 99 ? -17.654 0.080 3.906 1.00 94.12 99 VAL A C 1
ATOM 810 O O . VAL A 1 99 ? -18.746 0.028 3.349 1.00 94.12 99 VAL A O 1
ATOM 813 N N . GLN A 1 100 ? -17.443 0.798 5.012 1.00 92.94 100 GLN A N 1
ATOM 814 C CA . GLN A 1 100 ? -18.411 1.68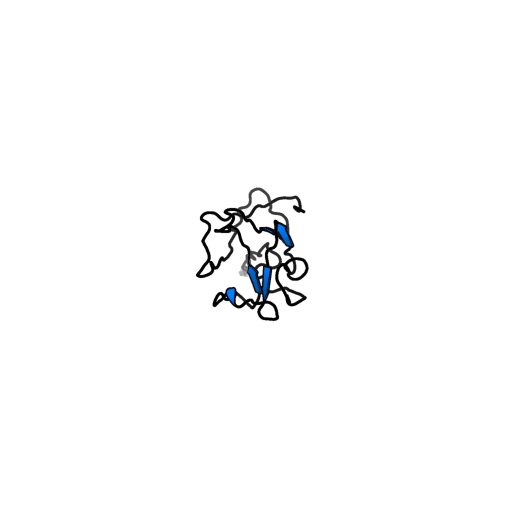5 5.650 1.00 92.94 100 GLN A CA 1
ATOM 815 C C . GLN A 1 100 ? -17.679 2.761 6.476 1.00 92.94 100 GLN A C 1
ATOM 817 O O . GLN A 1 100 ? -16.547 2.517 6.910 1.00 92.94 100 GLN A O 1
ATOM 822 N N . PRO A 1 101 ? -18.315 3.913 6.760 1.00 93.25 101 PRO A N 1
ATOM 823 C CA . PRO A 1 101 ? -17.729 4.955 7.599 1.00 93.25 101 PRO A CA 1
ATOM 824 C C . PRO A 1 101 ? -17.415 4.482 9.023 1.00 93.25 101 PRO A C 1
ATOM 826 O O . PRO A 1 101 ? -18.109 3.635 9.598 1.00 93.25 101 PRO A O 1
ATOM 829 N N . LEU A 1 102 ? -16.397 5.090 9.632 1.00 93.69 102 LEU A N 1
ATOM 830 C CA . LEU A 1 102 ? -16.082 4.879 11.042 1.00 93.69 102 LEU A CA 1
ATOM 831 C C . LEU A 1 102 ? -17.173 5.510 11.920 1.00 93.69 102 LEU A C 1
ATOM 833 O O . LEU A 1 102 ? -17.504 6.682 11.785 1.00 93.69 102 LEU A O 1
ATOM 837 N N . SER A 1 103 ? -17.736 4.743 12.856 1.00 93.06 103 SER A N 1
ATOM 838 C CA . SER A 1 103 ? -18.682 5.291 13.840 1.00 93.06 103 SER A CA 1
ATOM 839 C C . SER A 1 103 ? -17.962 6.050 14.960 1.00 93.06 103 SER A C 1
ATOM 841 O O . SER A 1 103 ? -17.022 5.516 15.555 1.00 93.06 103 SER A O 1
ATOM 843 N N . ALA A 1 104 ? -18.466 7.236 15.309 1.00 94.56 104 ALA A N 1
ATOM 844 C CA . ALA A 1 104 ? -17.982 8.027 16.439 1.00 94.56 104 ALA A CA 1
ATOM 845 C C . ALA A 1 104 ? -18.025 7.246 17.768 1.00 94.56 104 ALA A C 1
ATOM 847 O O . ALA A 1 104 ? -18.916 6.427 18.002 1.00 94.56 104 ALA A O 1
ATOM 848 N N . GLY A 1 105 ? -17.049 7.505 18.644 1.00 95.75 105 GLY A N 1
ATOM 849 C CA . GLY A 1 105 ? -16.940 6.862 19.960 1.00 95.75 105 GLY A CA 1
ATOM 850 C C . GLY A 1 105 ? -16.480 5.398 19.937 1.00 95.75 105 GLY A C 1
ATOM 851 O O . GLY A 1 105 ? -16.455 4.765 20.990 1.00 95.75 105 GLY A O 1
ATOM 852 N N . LYS A 1 106 ? -16.115 4.848 18.770 1.00 93.31 106 LYS A N 1
ATOM 853 C CA . LYS A 1 106 ? -15.552 3.496 18.646 1.00 93.31 106 LYS A CA 1
ATOM 854 C C . LYS A 1 106 ? -14.036 3.530 18.475 1.00 93.31 106 LYS A C 1
ATOM 856 O O . LYS A 1 106 ? -13.498 4.411 17.808 1.00 93.31 106 LYS A O 1
ATOM 861 N N . THR A 1 107 ? -13.371 2.522 19.032 1.00 92.50 107 THR A N 1
ATOM 862 C CA . THR A 1 107 ? -11.938 2.280 18.835 1.00 92.50 107 THR A CA 1
ATOM 863 C C . THR A 1 107 ? -11.732 1.327 17.666 1.00 92.50 107 THR A C 1
ATOM 865 O O . THR A 1 107 ? -12.352 0.263 17.620 1.00 92.50 107 THR A O 1
ATOM 868 N N . TYR A 1 108 ? -10.833 1.691 16.755 1.00 91.75 108 TYR A N 1
ATOM 869 C CA . TYR A 1 108 ? -10.405 0.856 15.636 1.00 91.75 108 TYR A CA 1
ATOM 870 C C . TYR A 1 108 ? -8.910 0.574 15.749 1.00 91.75 108 TYR A C 1
ATOM 872 O O . TYR A 1 108 ? -8.147 1.420 16.214 1.00 91.75 108 TYR A O 1
ATOM 880 N N . TYR A 1 109 ? -8.505 -0.611 15.303 1.00 92.12 109 TYR A N 1
ATOM 881 C CA . TYR A 1 109 ? -7.104 -0.990 15.185 1.00 92.12 109 TYR A CA 1
ATOM 882 C C . TYR A 1 109 ? -6.719 -0.951 13.713 1.00 92.12 109 TYR A C 1
ATOM 884 O O . TYR A 1 109 ? -7.377 -1.581 12.885 1.00 92.12 109 TYR A O 1
ATOM 892 N N . LEU A 1 110 ? -5.666 -0.202 13.404 1.00 92.19 110 LEU A N 1
ATOM 893 C CA . LEU A 1 110 ? -5.048 -0.190 12.090 1.00 92.19 110 LEU A CA 1
ATOM 894 C C . LEU A 1 110 ? -3.747 -0.982 12.155 1.00 92.19 110 LEU A C 1
ATOM 896 O O . LEU A 1 110 ? -2.908 -0.726 13.017 1.00 92.19 110 LEU A O 1
ATOM 900 N N . GLU A 1 111 ? -3.576 -1.897 11.211 1.00 92.19 111 GLU A N 1
ATOM 901 C CA . GLU A 1 111 ? -2.346 -2.652 11.024 1.00 92.19 111 GLU A CA 1
ATOM 902 C C . GLU A 1 111 ? -2.019 -2.709 9.531 1.00 92.19 111 GLU A C 1
ATOM 904 O O . GLU A 1 111 ? -2.896 -2.935 8.698 1.00 92.19 111 GLU A O 1
ATOM 909 N N . PHE A 1 112 ? -0.749 -2.503 9.200 1.00 91.94 112 PHE A N 1
ATOM 910 C CA . PHE A 1 112 ? -0.198 -2.702 7.867 1.00 91.94 112 PHE A CA 1
ATOM 911 C C . PHE A 1 112 ? 1.232 -3.223 7.989 1.00 91.94 112 PHE A C 1
ATOM 913 O O . PHE A 1 112 ? 1.887 -3.062 9.021 1.00 91.94 112 PHE A O 1
ATOM 920 N N . TYR A 1 113 ? 1.710 -3.859 6.925 1.00 92.94 113 TYR A N 1
ATOM 921 C CA . TYR A 1 113 ? 3.010 -4.516 6.889 1.00 92.94 113 TYR A CA 1
ATOM 922 C C . TYR A 1 113 ? 3.883 -3.810 5.872 1.00 92.94 113 TYR A C 1
ATOM 924 O O . TYR A 1 113 ? 3.461 -3.577 4.744 1.00 92.94 113 TYR A O 1
ATOM 932 N N . ILE A 1 114 ? 5.096 -3.468 6.290 1.00 91.94 114 ILE A N 1
ATOM 933 C CA . ILE A 1 114 ? 6.059 -2.760 5.456 1.00 91.94 114 ILE A CA 1
ATOM 934 C C . ILE A 1 114 ? 7.309 -3.606 5.371 1.00 91.94 114 ILE A C 1
ATOM 936 O O . ILE A 1 114 ? 7.862 -4.024 6.388 1.00 91.94 114 ILE A O 1
ATOM 940 N N . TYR A 1 115 ? 7.768 -3.808 4.145 1.00 91.31 115 TYR A N 1
ATOM 941 C CA . TYR A 1 115 ? 9.082 -4.346 3.865 1.00 91.31 115 TYR A CA 1
ATOM 942 C C . TYR A 1 115 ? 9.970 -3.205 3.369 1.00 91.31 115 TYR A C 1
ATOM 944 O O . TYR A 1 115 ? 9.628 -2.519 2.409 1.00 91.31 115 TYR A O 1
ATOM 952 N N . THR A 1 116 ? 11.102 -2.977 4.035 1.00 90.50 116 THR A N 1
ATOM 953 C CA . THR A 1 116 ? 12.106 -2.019 3.552 1.00 90.50 116 THR A CA 1
ATOM 954 C C . THR A 1 116 ? 13.105 -2.774 2.691 1.00 90.50 116 THR A C 1
ATOM 956 O O . THR A 1 116 ? 13.694 -3.747 3.160 1.00 90.50 116 THR A O 1
ATOM 959 N N . LEU A 1 117 ? 13.306 -2.327 1.450 1.00 89.44 117 LEU A N 1
ATOM 960 C CA . LEU A 1 117 ? 14.317 -2.911 0.569 1.00 89.44 117 LEU A CA 1
ATOM 961 C C . LEU A 1 117 ? 15.710 -2.827 1.208 1.00 89.44 117 LEU A C 1
ATOM 963 O O . LEU A 1 117 ? 16.004 -1.901 1.961 1.00 89.44 117 LEU A O 1
ATOM 967 N N . SER A 1 118 ? 16.595 -3.760 0.857 1.00 87.19 118 SER A N 1
ATOM 968 C CA . SER A 1 118 ? 17.962 -3.845 1.401 1.00 87.19 118 SER A CA 1
ATOM 969 C C . SER A 1 118 ? 18.805 -2.577 1.199 1.00 87.19 118 SER A C 1
ATOM 971 O O . SER A 1 118 ? 19.725 -2.312 1.969 1.00 87.19 118 SER A O 1
ATOM 973 N N . HIS A 1 119 ? 18.482 -1.793 0.173 1.00 85.06 119 HIS A N 1
ATOM 974 C CA . HIS A 1 119 ? 19.113 -0.521 -0.184 1.00 85.06 119 HIS A CA 1
ATOM 975 C C . HIS A 1 119 ? 18.211 0.693 0.114 1.00 85.06 119 HIS A C 1
ATOM 977 O O . HIS A 1 119 ? 18.539 1.819 -0.260 1.00 85.06 119 HIS A O 1
ATOM 983 N N . GLY A 1 120 ? 17.063 0.470 0.758 1.00 84.81 120 GLY A N 1
ATOM 984 C CA . GLY A 1 120 ? 16.126 1.506 1.172 1.00 84.81 120 GLY A CA 1
ATOM 985 C C . GLY A 1 120 ? 16.450 2.073 2.553 1.00 84.81 120 GLY A C 1
ATOM 986 O O . GLY A 1 120 ? 17.257 1.534 3.309 1.00 84.81 120 GLY A O 1
ATOM 987 N N . VAL A 1 121 ? 15.778 3.170 2.900 1.00 84.81 121 VAL A N 1
ATOM 988 C CA . VAL A 1 121 ? 15.841 3.766 4.240 1.00 84.81 121 VAL A CA 1
ATOM 989 C C . VAL A 1 121 ? 14.467 3.681 4.876 1.00 84.81 121 VAL A C 1
ATOM 991 O O . VAL A 1 121 ? 13.468 4.061 4.268 1.00 84.81 121 VAL A O 1
ATOM 994 N N . ALA A 1 122 ? 14.422 3.189 6.110 1.00 84.44 122 ALA A N 1
ATOM 995 C CA . ALA A 1 122 ? 13.193 3.141 6.883 1.00 84.44 122 ALA A CA 1
ATOM 996 C C . ALA A 1 122 ? 12.794 4.545 7.357 1.00 84.44 122 ALA A C 1
ATOM 998 O O . ALA A 1 122 ? 13.637 5.353 7.756 1.00 84.44 122 ALA A O 1
ATOM 999 N N . ILE A 1 123 ? 11.492 4.819 7.369 1.00 85.06 123 ILE A N 1
ATOM 1000 C CA . ILE A 1 123 ? 10.943 6.053 7.930 1.00 85.06 123 ILE A CA 1
ATOM 1001 C C . ILE A 1 123 ? 10.503 5.806 9.369 1.00 85.06 123 ILE A C 1
ATOM 1003 O O . ILE A 1 123 ? 9.829 4.825 9.667 1.00 85.06 123 ILE A O 1
ATOM 1007 N N . ALA A 1 124 ? 10.873 6.724 10.264 1.00 84.06 124 ALA A N 1
ATOM 1008 C CA . ALA A 1 124 ? 10.601 6.598 11.695 1.00 84.06 124 ALA A CA 1
ATOM 1009 C C . ALA A 1 124 ? 9.107 6.689 12.051 1.00 84.06 124 ALA A C 1
ATOM 1011 O O . ALA A 1 124 ? 8.684 6.158 13.075 1.00 84.06 124 ALA A O 1
ATOM 1012 N N . GLN A 1 125 ? 8.316 7.394 11.240 1.00 85.62 125 GLN A N 1
ATOM 1013 C CA . GLN A 1 125 ? 6.890 7.608 11.468 1.00 85.62 125 GLN A CA 1
ATOM 1014 C C . GLN A 1 125 ? 6.109 7.429 10.170 1.00 85.62 125 GLN A C 1
ATOM 1016 O O . GLN A 1 125 ? 6.243 8.226 9.242 1.00 85.62 125 GLN A O 1
ATOM 1021 N N . LEU A 1 126 ? 5.261 6.404 10.145 1.00 85.50 126 LEU A N 1
ATOM 1022 C CA . LEU A 1 126 ? 4.217 6.238 9.144 1.00 85.50 126 LEU A CA 1
ATOM 1023 C C . LEU A 1 126 ? 2.853 6.408 9.794 1.00 85.50 126 LEU A C 1
ATOM 1025 O O . LEU A 1 126 ? 2.640 6.015 10.941 1.00 85.50 126 LEU A O 1
ATOM 1029 N N . GLN A 1 127 ? 1.942 7.022 9.054 1.00 85.50 127 GLN A N 1
ATOM 1030 C CA . GLN A 1 127 ? 0.607 7.358 9.521 1.00 85.50 127 GLN A CA 1
ATOM 1031 C C . GLN A 1 127 ? -0.393 7.059 8.412 1.00 85.50 127 GLN A C 1
ATOM 1033 O O . GLN A 1 127 ? -0.080 7.224 7.235 1.00 85.50 127 GLN A O 1
ATOM 1038 N N . ALA A 1 128 ? -1.602 6.669 8.802 1.00 91.12 128 ALA A N 1
ATOM 1039 C CA . ALA A 1 128 ? -2.763 6.732 7.931 1.00 91.12 128 ALA A CA 1
ATOM 1040 C C . ALA A 1 128 ? -3.631 7.914 8.354 1.00 91.12 128 ALA A C 1
ATOM 1042 O O . ALA A 1 128 ? -3.778 8.197 9.547 1.00 91.12 128 ALA A O 1
ATOM 1043 N N . HIS A 1 129 ? -4.201 8.590 7.367 1.00 92.06 129 HIS A N 1
ATO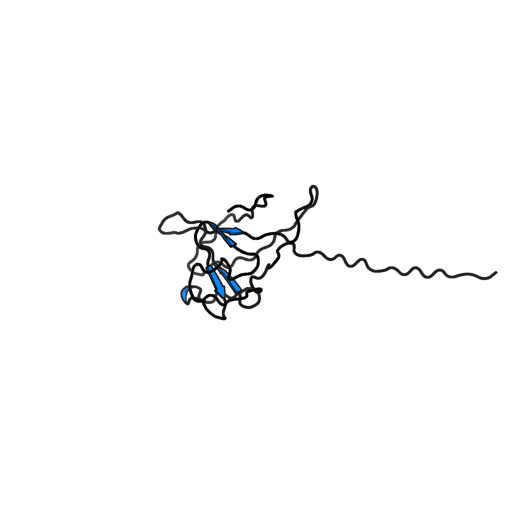M 1044 C CA . HIS A 1 129 ? -5.148 9.669 7.573 1.00 92.06 129 HIS A CA 1
ATOM 1045 C C . HIS A 1 129 ? -6.548 9.180 7.201 1.00 92.06 129 HIS A C 1
ATOM 1047 O O . HIS A 1 129 ? -6.728 8.576 6.148 1.00 92.06 129 HIS A O 1
ATOM 1053 N N . PHE A 1 130 ? -7.523 9.433 8.072 1.00 92.38 130 PHE A N 1
ATOM 1054 C CA . PHE A 1 130 ? -8.926 9.103 7.843 1.00 92.38 130 PHE A CA 1
ATOM 1055 C C . PHE A 1 130 ? -9.710 10.403 7.707 1.00 92.38 130 PHE A C 1
ATOM 1057 O O . PHE A 1 130 ? -9.581 11.288 8.553 1.00 92.38 130 PHE A O 1
ATOM 1064 N N . THR A 1 131 ? -10.519 10.497 6.661 1.00 92.31 131 THR A N 1
ATOM 1065 C CA . THR A 1 131 ? -11.331 11.672 6.334 1.00 92.31 131 THR A CA 1
ATOM 1066 C C . THR A 1 131 ? -12.690 11.225 5.795 1.00 92.31 131 THR A C 1
ATOM 1068 O O . THR A 1 131 ? -12.850 10.079 5.372 1.00 92.31 131 THR A O 1
ATOM 1071 N N . GLU A 1 132 ? -13.677 12.115 5.866 1.00 89.38 132 GLU A N 1
ATOM 1072 C CA . GLU A 1 132 ? -15.001 11.923 5.260 1.00 89.38 132 GLU A CA 1
ATOM 1073 C C . GLU A 1 132 ? -15.005 12.264 3.762 1.00 89.38 132 GLU A C 1
ATOM 1075 O O . GLU A 1 132 ? -15.871 11.794 3.027 1.00 89.38 132 GLU A O 1
ATOM 1080 N N . GLU A 1 133 ? -14.040 13.068 3.310 1.00 83.75 133 GLU A N 1
ATOM 1081 C CA . GLU A 1 133 ? -13.905 13.501 1.920 1.00 83.75 133 GLU A CA 1
ATOM 1082 C C . GLU A 1 133 ? -12.951 12.578 1.158 1.00 83.75 133 GLU A C 1
ATOM 1084 O O . GLU A 1 133 ? -11.878 12.233 1.656 1.00 83.75 133 GLU A O 1
ATOM 1089 N N . ILE A 1 134 ? -13.319 12.205 -0.069 1.00 68.81 134 ILE A N 1
ATOM 1090 C CA . ILE A 1 134 ? -12.362 11.600 -0.999 1.00 68.81 134 ILE A CA 1
ATOM 1091 C C . ILE A 1 134 ? -11.364 12.700 -1.355 1.00 68.81 134 ILE A C 1
ATOM 1093 O O . ILE A 1 134 ? -11.762 13.763 -1.831 1.00 68.81 134 ILE A O 1
ATOM 1097 N N . ILE A 1 135 ? -10.088 12.466 -1.053 1.00 63.38 135 ILE A N 1
ATOM 1098 C CA . ILE A 1 135 ? -9.035 13.414 -1.397 1.00 63.38 135 ILE A CA 1
ATOM 1099 C C . ILE A 1 135 ? -8.559 13.067 -2.809 1.00 63.38 135 ILE A C 1
ATOM 1101 O O . ILE A 1 135 ? -7.809 12.106 -2.971 1.00 63.38 135 ILE A O 1
ATOM 1105 N N . ASP A 1 136 ? -9.049 13.824 -3.790 1.00 58.09 136 ASP A N 1
ATOM 1106 C CA . ASP A 1 136 ? -8.617 13.792 -5.195 1.00 58.09 136 ASP A CA 1
ATOM 1107 C C . ASP A 1 136 ? -7.604 14.915 -5.487 1.00 58.09 136 ASP A C 1
ATOM 1109 O O . ASP A 1 136 ? -7.815 16.057 -5.003 1.00 58.09 136 ASP A O 1
#

pLDDT: mean 88.29, std 11.54, range [43.91, 97.88]

Radius of gyration: 21.18 Å; chains: 1; bounding box: 65×48×57 Å

Sequence (136 aa):
MKNYIAFFLIFPFVLNAQNLVKNPSFENHSICPTDSEQLNGYVDGWNTYFSTPDYLNQCGYYPWWVGDATPRTGDGVVFALWFNLVTHKQRECLHGDLVQPLSAGKTYYLEFYIYTLSHGVAIAQLQAHFTEEIID

Foldseek 3Di:
DDDDDDDDDDDDDPPDPDDQQPQQQQPDADDADADFLPPPRGGPFKDWLDDGKGKFFPVHDDDCQQPPDQRPDHTIDIHWDCADPPVRDDGTDMDGGTPDDDDPPDDDDDDDDDDARPPGDDDPDDDDDDDPDDRD